Protein AF-A0A959SAZ2-F1 (afdb_monomer_lite)

Foldseek 3Di:
DVPQDPADWKKKKKKKKKAAAPPDDDDFKWWWKWKADPVGIDFIDIDGFPPDDHRDITMIMDMDIGDRDPDNPIDIDIDIDDDDPGDMDMDDIDMDMDGDD

Radius of gyration: 15.72 Å; chains: 1; bounding box: 32×28×46 Å

Secondary structure (DSSP, 8-state):
-TTT-SSS--EEEEEEEEEPPTT--SPPPEEEEEEEETTEEEEEEEE--SS--TTSEEEEEEEE-PPPPSSTT-EEEEEEE--SSS--EEEEEEEEEE---

Structure (mmCIF, N/CA/C/O backbone):
data_AF-A0A959SAZ2-F1
#
_entry.id   AF-A0A959SAZ2-F1
#
loop_
_atom_site.group_PDB
_atom_site.id
_atom_site.type_symbol
_atom_site.label_atom_id
_atom_site.label_alt_id
_atom_site.label_comp_id
_atom_site.label_asym_id
_atom_site.label_entity_id
_atom_site.label_seq_id
_atom_site.pdbx_PDB_ins_code
_atom_site.Cartn_x
_atom_site.Cartn_y
_atom_site.Cartn_z
_atom_site.occupancy
_atom_site.B_iso_or_equiv
_atom_site.auth_seq_id
_atom_site.auth_comp_id
_atom_site.auth_asym_id
_atom_site.auth_atom_id
_atom_site.pdbx_PDB_model_num
ATOM 1 N N . TYR A 1 1 ? 14.007 -9.959 -23.642 1.00 49.03 1 TYR A N 1
ATOM 2 C CA . TYR A 1 1 ? 14.328 -8.783 -22.808 1.00 49.03 1 TYR A CA 1
ATOM 3 C C . TYR A 1 1 ? 14.280 -7.453 -23.559 1.00 49.03 1 TYR A C 1
ATOM 5 O O . TYR A 1 1 ? 13.650 -6.551 -23.038 1.00 49.03 1 TYR A O 1
ATOM 13 N N . ALA A 1 2 ? 14.822 -7.315 -24.780 1.00 50.00 2 ALA A N 1
ATOM 14 C CA . ALA A 1 2 ? 14.803 -6.044 -25.538 1.00 50.00 2 ALA A CA 1
ATOM 15 C C . ALA A 1 2 ? 13.407 -5.465 -25.893 1.00 50.00 2 ALA A C 1
ATOM 17 O O . ALA A 1 2 ? 13.326 -4.356 -26.402 1.00 50.00 2 ALA A O 1
ATOM 18 N N . ALA A 1 3 ? 12.320 -6.204 -25.641 1.00 58.34 3 ALA A N 1
ATOM 19 C CA . ALA A 1 3 ? 10.942 -5.782 -25.911 1.00 58.34 3 ALA A CA 1
ATOM 20 C C . ALA A 1 3 ? 10.197 -5.226 -24.677 1.00 58.34 3 ALA A C 1
ATOM 22 O O . ALA A 1 3 ? 9.033 -4.868 -24.802 1.00 58.34 3 ALA A O 1
ATOM 23 N N . LEU A 1 4 ? 10.829 -5.196 -23.494 1.00 61.94 4 LEU A N 1
ATOM 24 C CA . LEU A 1 4 ? 10.171 -4.794 -22.241 1.00 61.94 4 LEU A CA 1
ATOM 25 C C . LEU A 1 4 ? 10.327 -3.296 -21.964 1.00 61.94 4 LEU A C 1
ATOM 27 O O . LEU A 1 4 ? 9.337 -2.583 -21.859 1.00 61.94 4 LEU A O 1
ATOM 31 N N . THR A 1 5 ? 11.564 -2.814 -21.847 1.00 63.69 5 THR A N 1
ATOM 32 C CA . THR A 1 5 ? 11.877 -1.390 -21.671 1.00 63.69 5 THR A CA 1
ATOM 33 C C . THR A 1 5 ? 13.378 -1.162 -21.859 1.00 63.69 5 THR A C 1
ATOM 35 O O . THR A 1 5 ? 14.185 -2.033 -21.535 1.00 63.69 5 THR A O 1
ATOM 38 N N . ASP A 1 6 ? 13.747 -0.000 -22.390 1.00 65.81 6 ASP A N 1
ATOM 39 C CA . ASP A 1 6 ? 15.115 0.530 -22.443 1.00 65.81 6 ASP A CA 1
ATOM 40 C C . ASP A 1 6 ? 15.467 1.383 -21.208 1.00 65.81 6 ASP A C 1
ATOM 42 O O . ASP A 1 6 ? 16.617 1.778 -21.023 1.00 65.81 6 ASP A O 1
ATOM 46 N N . LYS A 1 7 ? 14.477 1.654 -20.350 1.00 67.44 7 LYS A N 1
ATOM 47 C CA . LYS A 1 7 ? 14.624 2.415 -19.104 1.00 67.44 7 LYS A CA 1
ATOM 48 C C . LYS A 1 7 ? 15.120 1.532 -17.966 1.00 67.44 7 LYS A C 1
ATOM 50 O O . LYS A 1 7 ? 14.625 0.425 -17.782 1.00 67.44 7 LYS A O 1
ATOM 55 N N . ASP A 1 8 ? 16.040 2.084 -17.180 1.00 67.81 8 ASP A N 1
ATOM 56 C CA . ASP A 1 8 ? 16.747 1.399 -16.095 1.00 67.81 8 ASP A CA 1
ATOM 57 C C . ASP A 1 8 ? 15.800 0.965 -14.959 1.00 67.81 8 ASP A C 1
ATOM 59 O O . ASP A 1 8 ? 15.721 -0.216 -14.629 1.00 67.81 8 ASP A O 1
ATOM 63 N N . HIS A 1 9 ? 15.008 1.896 -14.407 1.00 75.00 9 HIS A N 1
ATOM 64 C CA . HIS A 1 9 ? 14.099 1.610 -13.292 1.00 75.00 9 HIS A CA 1
ATOM 65 C C . HIS A 1 9 ? 12.791 2.403 -13.375 1.00 75.00 9 HIS A C 1
ATOM 67 O O . HIS A 1 9 ? 12.756 3.536 -13.851 1.00 75.00 9 HIS A O 1
ATOM 73 N N . LEU A 1 10 ? 11.716 1.816 -12.847 1.00 83.69 10 LEU A N 1
ATOM 74 C CA . LEU A 1 10 ? 10.461 2.497 -12.531 1.00 83.69 10 LEU A CA 1
ATOM 75 C C . LEU A 1 10 ? 10.471 2.859 -11.042 1.00 83.69 10 LEU A C 1
ATOM 77 O O . LEU A 1 10 ? 10.912 2.059 -10.222 1.00 83.69 10 LEU A O 1
ATOM 81 N N . ARG A 1 11 ? 9.968 4.033 -10.667 1.00 87.12 11 ARG A N 1
ATOM 82 C CA . ARG A 1 11 ? 9.637 4.355 -9.274 1.00 87.12 11 ARG A CA 1
ATOM 83 C C . ARG A 1 11 ? 8.138 4.477 -9.146 1.00 87.12 11 ARG A C 1
ATOM 85 O O . ARG A 1 11 ? 7.498 5.121 -9.974 1.00 87.12 11 ARG A O 1
ATOM 92 N N . VAL A 1 12 ? 7.591 3.886 -8.099 1.00 89.19 12 VAL A N 1
ATOM 93 C CA . VAL A 1 12 ? 6.167 3.979 -7.822 1.00 89.19 12 VAL A CA 1
ATOM 94 C C . VAL A 1 12 ? 5.967 4.480 -6.410 1.00 89.19 12 VAL A C 1
ATOM 96 O O . VAL A 1 12 ? 6.578 3.975 -5.468 1.00 89.19 12 VAL A O 1
ATOM 99 N N . LYS A 1 13 ? 5.100 5.478 -6.285 1.00 93.19 13 LYS A N 1
ATOM 100 C CA . LYS A 1 13 ? 4.642 6.012 -5.017 1.00 93.19 13 LYS A CA 1
ATOM 101 C C . LYS A 1 13 ? 3.141 5.800 -4.928 1.00 93.19 13 LYS A C 1
ATOM 103 O O . LYS A 1 13 ? 2.393 6.280 -5.769 1.00 93.19 13 LYS A O 1
ATOM 108 N N . ALA A 1 14 ? 2.703 5.079 -3.913 1.00 94.25 14 ALA A N 1
ATOM 109 C CA . ALA A 1 14 ? 1.301 4.919 -3.588 1.00 94.25 14 ALA A CA 1
ATOM 110 C C . ALA A 1 14 ? 0.996 5.664 -2.289 1.00 94.25 14 ALA A C 1
ATOM 112 O O . ALA A 1 14 ? 1.832 5.721 -1.383 1.00 94.25 14 ALA A O 1
ATOM 113 N N . SER A 1 15 ? -0.204 6.221 -2.186 1.00 96.00 15 SER A N 1
ATOM 114 C CA . SER A 1 15 ? -0.699 6.791 -0.938 1.00 96.00 15 SER A CA 1
ATOM 115 C C . SER A 1 15 ? -2.175 6.506 -0.750 1.00 96.00 15 SER A C 1
ATOM 117 O O . SER A 1 15 ? -2.905 6.414 -1.731 1.00 96.00 15 SER A O 1
ATOM 119 N N . VAL A 1 16 ? -2.603 6.375 0.498 1.00 96.75 16 VAL A N 1
ATOM 120 C CA . VAL A 1 16 ? -4.003 6.161 0.859 1.00 96.75 16 VAL A CA 1
ATOM 121 C C . VAL A 1 16 ? -4.276 6.746 2.237 1.00 96.75 16 VAL A C 1
ATOM 123 O O . VAL A 1 16 ? -3.402 6.697 3.105 1.00 96.75 16 VAL A O 1
ATOM 126 N N . ASP A 1 17 ? -5.479 7.263 2.448 1.00 95.62 17 ASP A N 1
ATOM 127 C CA . ASP A 1 17 ? -5.940 7.705 3.757 1.00 95.62 17 ASP A CA 1
ATOM 128 C C . ASP A 1 17 ? -6.779 6.599 4.404 1.00 95.62 17 ASP A C 1
ATOM 130 O O . ASP A 1 17 ? -7.699 6.045 3.802 1.00 95.62 17 ASP A O 1
ATOM 134 N N . ILE A 1 18 ? -6.435 6.240 5.641 1.00 94.88 18 ILE A N 1
ATOM 135 C CA . ILE A 1 18 ? -7.098 5.176 6.399 1.00 94.88 18 ILE A CA 1
ATOM 136 C C . ILE A 1 18 ? -7.598 5.748 7.719 1.00 94.88 18 ILE A C 1
ATOM 138 O O . ILE A 1 18 ? -6.832 6.355 8.468 1.00 94.88 18 ILE A O 1
ATOM 142 N N 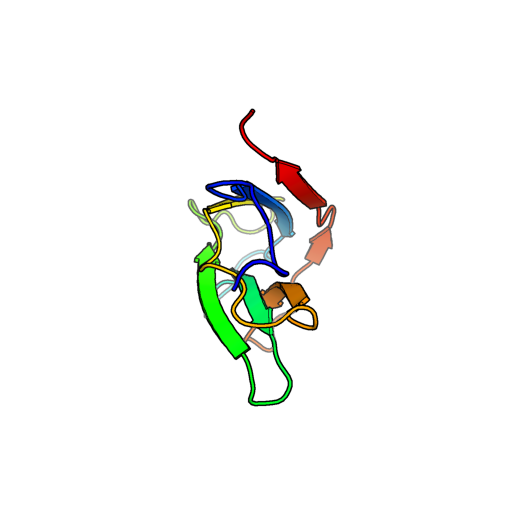. LEU A 1 19 ? -8.867 5.507 8.040 1.00 94.50 19 LEU A N 1
ATOM 143 C CA . LEU A 1 19 ? -9.433 5.795 9.353 1.00 94.50 19 LEU A CA 1
ATOM 144 C C . LEU A 1 19 ? -9.791 4.488 10.053 1.00 94.50 19 LEU A C 1
ATOM 146 O O . LEU A 1 19 ? -10.685 3.742 9.638 1.00 94.50 19 LEU A O 1
ATOM 150 N N . LEU A 1 20 ? -9.082 4.241 11.152 1.00 93.44 20 LEU A N 1
ATOM 151 C CA . LEU A 1 20 ? -9.379 3.162 12.083 1.00 93.44 20 LEU A CA 1
ATOM 152 C C . LEU A 1 20 ? -10.422 3.650 13.096 1.00 93.44 20 LEU A C 1
ATOM 154 O O . LEU A 1 20 ? -10.277 4.761 13.616 1.00 93.44 20 LEU A O 1
ATOM 158 N N . PRO A 1 21 ? -11.467 2.867 13.408 1.00 92.12 21 PRO A N 1
ATOM 159 C CA . PRO A 1 21 ? -12.434 3.253 14.426 1.00 92.12 21 PRO A CA 1
ATOM 160 C C . PRO A 1 21 ? -11.773 3.392 15.814 1.00 92.12 21 PRO A C 1
ATOM 162 O O . PRO A 1 21 ? -10.733 2.782 16.081 1.00 92.12 21 PRO A O 1
ATOM 165 N N . PRO A 1 22 ? -12.362 4.178 16.733 1.00 89.75 22 PRO A N 1
ATOM 166 C CA . PRO A 1 22 ? -11.913 4.231 18.121 1.00 89.75 22 PRO A CA 1
ATOM 167 C C . PRO A 1 22 ? -11.868 2.832 18.748 1.00 89.75 22 PRO A C 1
ATOM 169 O O . PRO A 1 22 ? -12.821 2.067 18.623 1.00 89.75 22 PRO A O 1
ATOM 172 N N . GLY A 1 23 ? -10.765 2.507 19.426 1.00 85.50 23 GLY A N 1
ATOM 173 C CA . GLY A 1 23 ? -10.579 1.186 20.037 1.00 85.50 23 GLY A CA 1
ATOM 174 C C . GLY A 1 23 ? -10.346 0.052 19.034 1.00 85.50 23 GLY A C 1
ATOM 175 O O . GLY A 1 23 ? -10.626 -1.094 19.363 1.00 85.50 23 GLY A O 1
ATOM 176 N N . TYR A 1 24 ? -9.868 0.350 17.819 1.00 88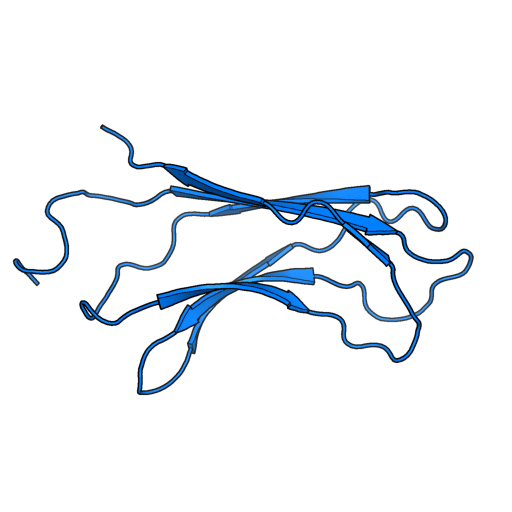.44 24 TYR A N 1
ATOM 177 C CA . TYR A 1 24 ? -9.483 -0.683 16.859 1.00 88.44 24 TYR A CA 1
ATOM 178 C C . TYR A 1 24 ? -8.447 -1.636 17.468 1.00 88.44 24 TYR A C 1
ATOM 180 O O . TYR A 1 24 ? -7.380 -1.207 17.912 1.00 88.44 24 TYR A O 1
ATOM 188 N N . GLU A 1 25 ? -8.771 -2.926 17.436 1.00 84.75 25 GLU A N 1
ATOM 189 C CA . GLU A 1 25 ? -7.905 -4.025 17.844 1.00 84.75 25 GLU A CA 1
ATOM 190 C C . GLU A 1 25 ? -7.729 -5.004 16.680 1.00 84.75 25 GLU A C 1
ATOM 192 O O . GLU A 1 25 ? -8.642 -5.230 15.881 1.00 84.75 25 GLU A O 1
ATOM 197 N N . GLY A 1 26 ? -6.545 -5.607 16.605 1.00 85.88 26 GLY A N 1
ATOM 198 C CA . GLY A 1 26 ? -6.186 -6.575 15.577 1.00 85.88 26 GLY A CA 1
ATOM 199 C C . GLY A 1 26 ? -5.141 -6.043 14.606 1.00 85.88 26 GLY A C 1
ATOM 200 O O . GLY A 1 26 ? -4.426 -5.079 14.878 1.00 85.88 26 GLY A O 1
ATOM 201 N N . GLU A 1 27 ? -5.015 -6.719 13.472 1.00 91.06 27 GLU A N 1
ATOM 202 C CA . GLU A 1 27 ? -3.997 -6.379 12.488 1.00 91.06 27 GLU A CA 1
ATOM 203 C C . GLU A 1 27 ? -4.365 -5.135 11.690 1.00 91.06 27 GLU A C 1
ATOM 205 O O . GLU A 1 27 ? -5.513 -4.954 11.285 1.00 91.06 27 GLU A O 1
ATOM 210 N N . LEU A 1 28 ? -3.379 -4.278 11.447 1.00 92.81 28 LEU A N 1
ATOM 211 C CA . LEU A 1 28 ? -3.582 -3.041 10.708 1.00 92.81 28 LEU A CA 1
ATOM 212 C C . LEU A 1 28 ? -3.811 -3.334 9.221 1.00 92.81 28 LEU A C 1
ATOM 214 O O . LEU A 1 28 ? -3.140 -4.210 8.667 1.00 92.81 28 LEU A O 1
ATOM 218 N N . PRO A 1 29 ? -4.695 -2.580 8.548 1.00 93.38 29 PRO A N 1
ATOM 219 C CA . PRO A 1 29 ? -4.739 -2.589 7.097 1.00 93.38 29 PRO A CA 1
ATOM 220 C C . PRO A 1 29 ? -3.394 -2.126 6.531 1.00 93.38 29 PRO A C 1
ATOM 222 O O . PRO A 1 29 ? -2.733 -1.239 7.078 1.00 93.38 29 PRO A O 1
ATOM 225 N N . CYS A 1 30 ? -2.992 -2.725 5.417 1.00 93.75 30 CYS A N 1
ATOM 226 C CA . CYS A 1 30 ? -1.725 -2.425 4.764 1.00 93.75 30 CYS A CA 1
ATOM 227 C C . CYS A 1 30 ? -1.976 -1.925 3.350 1.00 93.75 30 CYS A C 1
ATOM 229 O O . CYS A 1 30 ? -2.714 -2.554 2.596 1.00 93.75 30 CYS A O 1
ATOM 231 N N . LEU A 1 31 ? -1.304 -0.849 2.960 1.00 95.25 31 LEU A N 1
ATOM 232 C CA . LEU A 1 31 ? -1.133 -0.513 1.557 1.00 95.25 31 LEU A CA 1
ATOM 233 C C . LEU A 1 31 ? -0.171 -1.528 0.942 1.00 95.25 31 LEU A C 1
ATOM 235 O O . LEU A 1 31 ? 0.938 -1.714 1.447 1.00 95.25 31 LEU A O 1
ATOM 239 N N . VAL A 1 32 ? -0.610 -2.195 -0.116 1.00 93.88 32 VAL A N 1
ATOM 240 C CA . VAL A 1 32 ? 0.109 -3.274 -0.786 1.00 93.88 32 VAL A CA 1
ATOM 241 C C . VAL A 1 32 ? 0.446 -2.875 -2.210 1.00 93.88 32 VAL A C 1
ATOM 243 O O . VAL A 1 32 ? -0.349 -2.255 -2.918 1.00 93.88 32 VAL A O 1
ATOM 246 N N . PHE A 1 33 ? 1.634 -3.290 -2.620 1.00 92.56 33 PHE A N 1
ATOM 247 C CA . PHE A 1 33 ? 2.146 -3.209 -3.968 1.00 92.56 33 PHE A CA 1
ATOM 248 C C . PHE A 1 33 ? 2.615 -4.593 -4.412 1.00 92.56 33 PHE A C 1
ATOM 250 O O . PHE A 1 33 ? 3.406 -5.237 -3.711 1.00 92.56 33 PHE A O 1
ATOM 257 N N . THR A 1 34 ? 2.150 -5.049 -5.574 1.00 92.38 34 THR A N 1
ATOM 258 C CA . THR A 1 34 ? 2.587 -6.320 -6.155 1.00 92.38 34 THR A CA 1
ATOM 259 C C . THR A 1 34 ? 2.585 -6.294 -7.679 1.00 92.38 34 THR A C 1
ATOM 261 O O . THR A 1 34 ? 1.818 -5.549 -8.289 1.00 92.38 34 THR A O 1
ATOM 264 N N . MET A 1 35 ? 3.454 -7.098 -8.293 1.00 90.25 35 MET A N 1
ATOM 265 C CA . MET A 1 35 ? 3.385 -7.382 -9.724 1.00 90.25 35 MET A CA 1
ATOM 266 C C . MET A 1 35 ? 2.610 -8.682 -9.921 1.00 90.25 35 MET A C 1
ATOM 268 O O . MET A 1 35 ? 2.835 -9.657 -9.211 1.00 90.25 35 MET A O 1
ATOM 272 N N . GLU A 1 36 ? 1.707 -8.717 -10.887 1.00 90.69 36 GLU A N 1
ATOM 273 C CA . GLU A 1 36 ? 0.927 -9.900 -11.231 1.00 90.69 36 GLU A CA 1
ATOM 274 C C . GLU A 1 36 ? 1.187 -10.312 -12.673 1.00 90.69 36 GLU A C 1
ATOM 276 O O . GLU A 1 36 ? 1.244 -9.474 -13.573 1.00 90.69 36 GLU A O 1
ATOM 281 N N . ARG A 1 37 ? 1.311 -11.622 -12.876 1.00 86.38 37 ARG A N 1
ATOM 282 C CA . ARG A 1 37 ? 1.388 -12.267 -14.184 1.00 86.38 37 ARG A CA 1
ATOM 283 C C . ARG A 1 37 ? 0.487 -13.495 -14.215 1.00 86.38 37 ARG A C 1
ATOM 285 O O . ARG A 1 37 ? -0.089 -13.866 -13.194 1.00 86.38 37 ARG A O 1
ATOM 292 N N . GLU A 1 38 ? 0.392 -14.144 -15.371 1.00 83.69 38 GLU A N 1
ATOM 293 C CA . GLU A 1 38 ? -0.464 -15.321 -15.555 1.00 83.69 38 GLU A CA 1
ATOM 294 C C . GLU A 1 38 ? -0.151 -16.444 -14.550 1.00 83.69 38 GLU A C 1
ATOM 296 O O . GLU A 1 38 ? -1.060 -17.078 -14.022 1.00 83.69 38 GLU A O 1
ATOM 301 N N . GLU A 1 39 ? 1.124 -16.647 -14.203 1.00 85.00 39 GLU A N 1
ATOM 302 C CA . GLU A 1 39 ? 1.543 -17.675 -13.242 1.00 85.00 39 GLU A CA 1
ATOM 303 C C . GLU A 1 39 ? 1.459 -17.228 -11.769 1.00 85.00 39 GLU A C 1
ATOM 305 O O . GLU A 1 39 ? 1.893 -17.963 -10.880 1.00 85.00 39 GLU A O 1
ATOM 310 N N . GLY A 1 40 ? 0.929 -16.030 -11.501 1.00 86.00 40 GLY A N 1
ATOM 311 C CA . GLY A 1 40 ? 0.669 -15.503 -10.162 1.00 86.00 40 GLY A CA 1
ATOM 312 C C . GLY A 1 40 ? 1.439 -14.229 -9.811 1.00 86.00 40 GLY A C 1
ATOM 313 O O . GLY A 1 40 ? 2.202 -13.677 -10.606 1.00 86.00 40 GLY A O 1
ATOM 314 N N . SER A 1 41 ? 1.230 -13.748 -8.587 1.00 86.06 41 SER A N 1
ATOM 315 C CA . SER A 1 41 ? 1.842 -12.513 -8.098 1.00 86.06 41 SER A CA 1
ATOM 316 C C . SER A 1 41 ? 3.297 -12.720 -7.661 1.00 86.06 41 SER A C 1
ATOM 318 O O . SER A 1 41 ? 3.657 -13.741 -7.071 1.00 86.06 41 SER A O 1
ATOM 320 N N . TYR A 1 42 ? 4.151 -11.738 -7.926 1.00 86.75 42 TYR A N 1
ATOM 321 C CA . TYR A 1 42 ? 5.549 -11.717 -7.518 1.00 86.75 42 TYR A CA 1
ATOM 322 C C . TYR A 1 42 ? 5.982 -10.292 -7.172 1.00 86.75 42 TYR A C 1
ATOM 324 O O . TYR A 1 42 ? 5.468 -9.315 -7.705 1.00 86.75 42 TYR A O 1
ATOM 332 N N . GLY A 1 43 ? 6.955 -10.163 -6.269 1.00 82.50 43 GLY A N 1
ATOM 333 C CA . GLY A 1 43 ? 7.283 -8.862 -5.688 1.00 82.50 43 GLY A CA 1
ATOM 334 C C . GLY A 1 43 ? 6.148 -8.393 -4.787 1.00 82.50 43 GLY A C 1
ATOM 335 O O . GLY A 1 43 ? 5.022 -8.185 -5.225 1.00 82.50 43 GLY A O 1
ATOM 336 N N . TYR A 1 44 ? 6.430 -8.274 -3.500 1.00 88.06 44 TYR A N 1
ATOM 337 C CA . TYR A 1 44 ? 5.415 -7.913 -2.527 1.00 88.06 44 TYR A CA 1
ATOM 338 C C . TYR A 1 44 ? 6.012 -6.889 -1.584 1.00 88.06 44 TYR A C 1
ATOM 340 O O . TYR A 1 44 ? 7.038 -7.137 -0.949 1.00 88.06 44 TYR A O 1
ATOM 348 N N . THR A 1 45 ? 5.416 -5.707 -1.541 1.00 91.94 45 THR A N 1
ATOM 349 C CA . THR A 1 45 ? 5.856 -4.634 -0.656 1.00 91.94 45 THR A CA 1
ATOM 350 C C . THR A 1 45 ? 4.641 -4.027 0.005 1.00 91.94 45 THR A C 1
ATOM 352 O O . THR A 1 45 ? 3.633 -3.764 -0.647 1.00 91.94 45 THR A O 1
ATOM 355 N N . THR A 1 46 ? 4.726 -3.836 1.317 1.00 93.69 46 THR A N 1
ATOM 356 C CA . THR A 1 46 ? 3.592 -3.377 2.112 1.00 93.69 46 THR A CA 1
ATOM 357 C C . THR A 1 46 ? 3.994 -2.313 3.105 1.00 93.69 46 THR A C 1
ATOM 359 O O . THR A 1 46 ? 5.085 -2.372 3.676 1.00 93.69 46 THR A O 1
ATOM 362 N N . ARG A 1 47 ? 3.071 -1.396 3.384 1.00 93.62 47 ARG A N 1
ATOM 363 C CA . ARG A 1 47 ? 3.200 -0.411 4.454 1.00 93.62 47 ARG A CA 1
ATOM 364 C C . ARG A 1 47 ? 1.895 -0.322 5.233 1.00 93.62 47 ARG A C 1
ATOM 366 O O . ARG A 1 47 ? 0.833 -0.154 4.643 1.00 93.62 47 ARG A O 1
ATOM 373 N N . SER A 1 48 ? 1.985 -0.427 6.550 1.00 92.12 48 SER A N 1
ATOM 374 C CA . SER A 1 48 ? 0.872 -0.170 7.470 1.00 92.12 48 SER A CA 1
ATOM 375 C C . SER A 1 48 ? 0.943 1.270 8.002 1.00 92.12 48 SER A C 1
ATOM 377 O O . SER A 1 48 ? 2.022 1.871 7.950 1.00 92.12 48 SER A O 1
ATOM 379 N N . PRO A 1 49 ? -0.165 1.823 8.530 1.00 89.75 49 PRO A N 1
ATOM 380 C CA . PRO A 1 49 ? -0.145 3.067 9.293 1.00 89.75 49 PRO A CA 1
ATOM 381 C C . PRO A 1 49 ? 0.881 3.026 10.432 1.00 89.75 49 PRO A C 1
ATOM 383 O O . PRO A 1 49 ? 0.896 2.082 11.219 1.00 89.75 49 PRO A O 1
ATOM 386 N N . ASP A 1 50 ? 1.727 4.051 10.511 1.00 86.62 50 ASP A N 1
ATOM 387 C CA . ASP A 1 50 ? 2.742 4.220 11.552 1.00 86.62 50 ASP A CA 1
ATOM 388 C C . ASP A 1 50 ? 3.071 5.724 11.700 1.00 86.62 50 ASP A C 1
ATOM 390 O O . ASP A 1 50 ? 3.585 6.310 10.739 1.00 86.62 50 ASP A O 1
ATOM 394 N N . PRO A 1 51 ? 2.759 6.379 12.839 1.00 83.81 51 PRO A N 1
ATOM 395 C CA . PRO A 1 51 ? 2.151 5.816 14.047 1.00 83.81 51 PRO A CA 1
ATOM 396 C C . PRO A 1 51 ? 0.660 5.482 13.871 1.00 83.81 51 PRO A C 1
ATOM 398 O O . PRO A 1 51 ? -0.038 6.069 13.047 1.00 83.81 51 PRO A O 1
ATOM 401 N N . VAL A 1 52 ? 0.152 4.553 14.685 1.00 83.56 52 VAL A N 1
ATOM 402 C CA . VAL A 1 52 ? -1.270 4.170 14.695 1.00 83.56 52 VAL A CA 1
ATOM 403 C C . VAL A 1 52 ? -2.057 5.127 15.582 1.00 83.56 52 VAL A C 1
ATOM 405 O O . VAL A 1 52 ? -1.861 5.147 16.798 1.00 83.56 52 VAL A O 1
ATOM 408 N N . VAL A 1 53 ? -2.973 5.896 14.991 1.00 86.31 53 VAL A N 1
ATOM 409 C CA . VAL A 1 53 ? -3.868 6.793 15.732 1.00 86.31 53 VAL A CA 1
ATOM 410 C C . VAL A 1 53 ? -5.320 6.455 15.400 1.00 86.31 53 VAL A C 1
ATOM 412 O O . VAL A 1 53 ? -5.794 6.657 14.282 1.00 86.31 53 VAL A O 1
ATOM 415 N N . ASN A 1 54 ? -6.030 5.909 16.387 1.00 88.69 54 ASN A N 1
ATOM 416 C CA . ASN A 1 54 ? -7.431 5.519 16.241 1.00 88.69 54 ASN A CA 1
ATOM 417 C C . ASN A 1 54 ? -8.348 6.750 16.231 1.00 88.69 54 ASN A C 1
ATOM 419 O O . ASN A 1 54 ? -8.133 7.707 16.971 1.00 88.69 54 ASN A O 1
ATOM 423 N N . GLY A 1 55 ? -9.415 6.697 15.434 1.00 90.06 55 GLY A N 1
ATOM 424 C CA . GLY A 1 55 ? -10.407 7.767 15.314 1.00 90.06 55 GLY A CA 1
ATOM 425 C C . GLY A 1 55 ? -9.971 8.950 14.446 1.00 90.06 55 GLY A C 1
ATOM 426 O O . GLY A 1 55 ? -10.706 9.931 14.359 1.00 90.06 55 GLY A O 1
ATOM 427 N N . THR A 1 56 ? -8.809 8.871 13.794 1.00 91.25 56 THR A N 1
ATOM 428 C CA . THR A 1 56 ? -8.286 9.923 12.913 1.00 91.25 56 THR A CA 1
ATOM 429 C C . THR A 1 56 ? -7.875 9.360 11.561 1.00 91.25 56 THR A C 1
ATOM 431 O O . THR A 1 56 ? -7.367 8.241 11.476 1.00 91.25 56 THR A O 1
ATOM 434 N N . TRP A 1 57 ? -8.049 10.159 10.509 1.00 93.88 57 TRP A N 1
ATOM 435 C CA . TRP A 1 57 ? -7.487 9.861 9.195 1.00 93.88 57 TRP A CA 1
ATOM 436 C C . TRP A 1 57 ? -5.963 9.859 9.265 1.00 93.88 57 TRP A C 1
ATOM 438 O O . TRP A 1 57 ? -5.349 10.844 9.674 1.00 93.88 57 TRP A O 1
ATOM 448 N N . THR A 1 58 ? -5.368 8.738 8.874 1.00 93.75 58 THR A N 1
ATOM 449 C CA . THR A 1 58 ? -3.922 8.543 8.828 1.00 93.75 58 THR A CA 1
ATOM 450 C C . THR A 1 58 ? -3.510 8.275 7.393 1.00 93.75 58 THR A C 1
ATOM 452 O O . THR A 1 58 ? -3.957 7.298 6.788 1.00 93.75 58 THR A O 1
ATOM 455 N N . LYS A 1 59 ? -2.630 9.125 6.864 1.00 94.69 59 LYS A N 1
ATOM 456 C CA . LYS A 1 59 ? -2.064 8.943 5.532 1.00 94.69 59 LYS A CA 1
ATOM 457 C C . LYS A 1 59 ? -0.973 7.880 5.566 1.00 94.69 59 LYS A C 1
ATOM 459 O O . LYS A 1 59 ? 0.005 8.011 6.301 1.00 94.69 59 LYS A O 1
ATOM 464 N N . VAL A 1 60 ? -1.115 6.852 4.740 1.00 94.94 60 VAL A N 1
ATOM 465 C CA . VAL A 1 60 ? -0.102 5.819 4.519 1.00 94.94 60 VAL A CA 1
ATOM 466 C C . VAL A 1 60 ? 0.531 6.050 3.160 1.00 94.94 60 VAL A C 1
ATOM 468 O O . VAL A 1 60 ? -0.172 6.142 2.158 1.00 94.94 60 VAL A O 1
ATOM 471 N N . GLU A 1 61 ? 1.859 6.122 3.114 1.00 94.69 61 GLU A N 1
ATOM 472 C CA . GLU A 1 61 ? 2.617 6.279 1.873 1.00 94.69 61 GLU A CA 1
ATOM 473 C C . GLU A 1 61 ? 3.608 5.125 1.705 1.00 94.69 61 GLU A C 1
ATOM 475 O O . GLU A 1 61 ? 4.307 4.742 2.645 1.00 94.69 61 GLU A O 1
ATOM 480 N N . LEU A 1 62 ? 3.674 4.580 0.493 1.00 93.12 62 LEU A N 1
ATOM 481 C CA . LEU A 1 62 ? 4.616 3.542 0.100 1.00 93.12 62 LEU A CA 1
ATOM 482 C C . LEU A 1 62 ? 5.339 3.981 -1.172 1.00 93.12 62 LEU A C 1
ATOM 484 O O . LEU A 1 62 ? 4.716 4.126 -2.218 1.00 93.12 62 LEU A O 1
ATOM 488 N N . GLU A 1 63 ? 6.654 4.159 -1.088 1.00 92.31 63 GLU A N 1
ATOM 489 C CA . GLU A 1 63 ? 7.517 4.400 -2.245 1.00 92.31 63 GLU A CA 1
ATOM 490 C C . GLU A 1 63 ? 8.451 3.206 -2.437 1.00 92.31 63 GLU A C 1
ATOM 492 O O . GLU A 1 63 ? 9.129 2.779 -1.500 1.00 92.31 63 GLU A O 1
ATOM 497 N N . CYS A 1 64 ? 8.478 2.645 -3.645 1.00 87.12 64 CYS A N 1
ATOM 498 C CA . CYS A 1 64 ? 9.374 1.545 -3.972 1.00 87.12 64 CYS A CA 1
ATOM 499 C C . CYS A 1 64 ? 9.749 1.514 -5.458 1.00 87.12 64 CYS A C 1
ATOM 501 O O . CYS A 1 64 ? 9.122 2.146 -6.313 1.00 87.12 64 CYS A O 1
ATOM 503 N N . ILE A 1 65 ? 10.802 0.756 -5.752 1.00 87.56 65 ILE A N 1
ATOM 504 C CA . ILE A 1 65 ? 11.167 0.359 -7.109 1.00 87.56 65 ILE A CA 1
ATOM 505 C C . ILE A 1 65 ? 10.622 -1.064 -7.296 1.00 87.56 65 ILE A C 1
ATOM 507 O O . ILE A 1 65 ? 11.101 -1.964 -6.598 1.00 87.56 65 ILE A O 1
ATOM 511 N N . PRO A 1 66 ? 9.617 -1.294 -8.166 1.00 84.44 66 PRO A N 1
ATOM 512 C CA . PRO A 1 66 ? 9.159 -2.642 -8.470 1.00 84.44 66 PRO A CA 1
ATOM 513 C C . PRO A 1 66 ? 10.305 -3.522 -8.962 1.00 84.44 66 PRO A C 1
ATOM 515 O O . PRO A 1 66 ? 11.243 -3.025 -9.594 1.00 84.44 66 PRO A O 1
ATOM 518 N N . PRO A 1 67 ? 10.208 -4.846 -8.756 1.00 82.19 67 PRO A N 1
ATOM 519 C CA . PRO A 1 67 ? 11.074 -5.760 -9.479 1.00 82.19 67 PRO A CA 1
ATOM 520 C C . PRO A 1 67 ? 10.908 -5.541 -10.992 1.00 82.19 67 PRO A C 1
ATOM 522 O O . PRO A 1 67 ? 9.825 -5.154 -11.443 1.00 82.19 67 PRO A O 1
ATOM 525 N N . PRO A 1 68 ? 11.953 -5.810 -11.789 1.00 81.44 68 PRO A N 1
ATOM 526 C CA . PRO A 1 68 ? 11.871 -5.648 -13.231 1.00 81.44 68 PRO A CA 1
ATOM 527 C C . PRO A 1 68 ? 10.721 -6.489 -13.795 1.00 81.44 68 PRO A C 1
ATOM 529 O O . PRO A 1 68 ? 10.539 -7.648 -13.398 1.00 81.44 68 PRO A O 1
ATOM 532 N N . ALA A 1 69 ? 9.962 -5.897 -14.720 1.00 82.62 69 ALA A N 1
ATOM 533 C CA . ALA A 1 69 ? 8.983 -6.627 -15.512 1.00 82.62 69 ALA A CA 1
ATOM 534 C C . ALA A 1 69 ? 9.703 -7.756 -16.257 1.00 82.62 69 ALA A C 1
ATOM 536 O O . ALA A 1 69 ? 10.780 -7.564 -16.829 1.00 82.62 69 ALA A O 1
ATOM 537 N N . ARG A 1 70 ? 9.136 -8.951 -16.182 1.00 81.31 70 ARG A N 1
ATOM 538 C CA . ARG A 1 70 ? 9.640 -10.174 -16.805 1.00 81.31 70 ARG A CA 1
ATOM 539 C C . ARG A 1 70 ? 8.880 -10.473 -18.092 1.00 81.31 70 ARG A C 1
ATOM 541 O O . ARG A 1 70 ? 9.465 -11.069 -18.994 1.00 81.31 70 ARG A O 1
ATOM 548 N N . ASP A 1 71 ? 7.632 -10.019 -18.177 1.00 82.31 71 ASP A N 1
ATOM 549 C CA . ASP A 1 71 ? 6.753 -10.127 -19.334 1.00 82.31 71 ASP A CA 1
ATOM 550 C C . ASP A 1 71 ? 6.037 -8.795 -19.635 1.00 82.31 71 ASP A C 1
ATOM 552 O O . ASP A 1 71 ? 5.876 -7.933 -18.773 1.00 82.31 71 ASP A O 1
ATOM 556 N N . VAL A 1 72 ? 5.627 -8.604 -20.891 1.00 81.88 72 VAL A N 1
ATOM 557 C CA . VAL A 1 72 ? 4.912 -7.397 -21.344 1.00 81.88 72 VAL A CA 1
ATOM 558 C C . VAL A 1 72 ? 3.478 -7.335 -20.813 1.00 81.88 72 VAL A C 1
ATOM 560 O O . VAL A 1 72 ? 2.868 -6.268 -20.818 1.00 81.88 72 VAL A O 1
ATOM 563 N N . HIS A 1 73 ? 2.940 -8.468 -20.362 1.00 84.50 73 HIS A N 1
ATOM 564 C CA . HIS A 1 73 ? 1.621 -8.568 -19.749 1.00 84.50 73 HIS A CA 1
ATO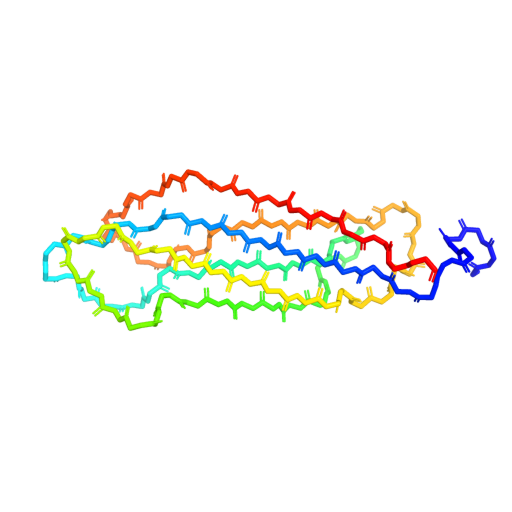M 565 C C . HIS A 1 73 ? 1.661 -8.427 -18.226 1.00 84.50 73 HIS A C 1
ATOM 567 O O . HIS A 1 73 ? 0.598 -8.485 -17.604 1.00 84.50 73 HIS A O 1
ATOM 573 N N . ASP A 1 74 ? 2.844 -8.235 -17.630 1.00 85.31 74 ASP A N 1
ATOM 574 C CA . ASP A 1 74 ? 2.964 -8.020 -16.193 1.00 85.31 74 ASP A CA 1
ATOM 575 C C . ASP A 1 74 ? 2.186 -6.766 -15.790 1.00 85.31 74 ASP A C 1
ATOM 577 O O . ASP A 1 74 ? 2.335 -5.681 -16.362 1.00 85.31 74 ASP A O 1
ATOM 581 N N . ARG A 1 75 ? 1.339 -6.916 -14.777 1.00 88.88 75 ARG A N 1
ATOM 582 C CA . ARG A 1 75 ? 0.499 -5.843 -14.258 1.00 88.88 75 ARG A CA 1
ATOM 583 C C . ARG A 1 75 ? 1.018 -5.394 -12.925 1.00 88.88 75 ARG A C 1
ATOM 585 O O . ARG A 1 75 ? 1.316 -6.204 -12.053 1.00 88.88 75 ARG A O 1
ATOM 592 N N . LEU A 1 76 ? 1.035 -4.086 -12.746 1.00 88.62 76 LEU A N 1
ATOM 593 C CA . LEU A 1 76 ? 1.236 -3.522 -11.436 1.00 88.62 76 LEU A CA 1
ATOM 594 C C . LEU A 1 76 ? -0.102 -3.378 -10.713 1.00 88.62 76 LEU A C 1
ATOM 596 O O . LEU A 1 76 ? -1.004 -2.711 -11.219 1.00 88.62 76 LEU A O 1
ATOM 600 N N . ILE A 1 77 ? -0.209 -3.959 -9.520 1.00 92.38 77 ILE A N 1
ATOM 601 C CA . ILE A 1 77 ? -1.414 -3.906 -8.696 1.00 92.38 77 ILE A CA 1
ATOM 602 C C . ILE A 1 77 ? -1.093 -3.215 -7.373 1.00 92.38 77 ILE A C 1
ATOM 604 O O . ILE A 1 77 ? -0.150 -3.573 -6.665 1.00 92.38 77 ILE A O 1
ATOM 608 N N . CYS A 1 78 ? -1.918 -2.227 -7.032 1.00 92.75 78 CYS A N 1
ATOM 609 C CA . CYS A 1 78 ? -1.891 -1.552 -5.745 1.00 92.75 78 CYS A CA 1
ATOM 610 C C . CYS A 1 78 ? -3.268 -1.648 -5.090 1.00 92.75 78 CYS A C 1
ATOM 612 O O . CYS A 1 78 ? -4.281 -1.359 -5.727 1.00 92.75 78 CYS A O 1
ATOM 614 N N . TYR A 1 79 ? -3.307 -2.084 -3.834 1.00 93.88 79 TYR A N 1
ATOM 615 C CA . TYR A 1 79 ? -4.551 -2.274 -3.094 1.00 93.88 79 TYR A CA 1
ATOM 616 C C . TYR A 1 79 ? -4.327 -2.135 -1.590 1.00 93.88 79 TYR A C 1
ATOM 618 O O . TYR A 1 79 ? -3.201 -2.227 -1.106 1.00 93.88 79 TYR A O 1
ATOM 626 N N . VAL A 1 80 ? -5.408 -1.934 -0.838 1.00 94.75 80 VAL A N 1
ATOM 627 C CA . VAL A 1 80 ?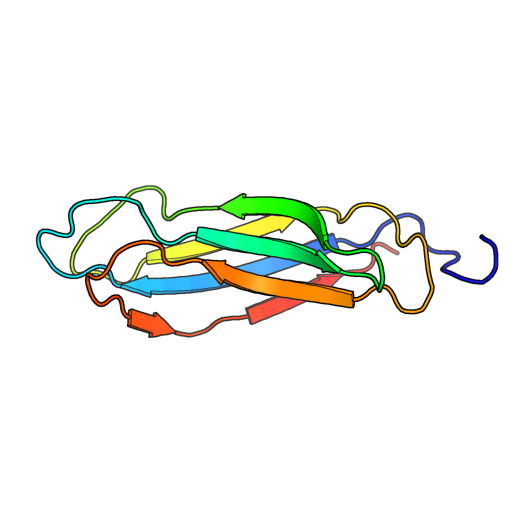 -5.373 -2.008 0.625 1.00 94.75 80 VAL A CA 1
ATOM 628 C C . VAL A 1 80 ? -5.789 -3.407 1.051 1.00 94.75 80 VAL A C 1
ATOM 630 O O . VAL A 1 80 ? -6.880 -3.869 0.719 1.00 94.75 80 VAL A O 1
ATOM 633 N N . TRP A 1 81 ? -4.921 -4.088 1.791 1.00 95.06 81 TRP A N 1
ATOM 634 C CA . TRP A 1 81 ? -5.223 -5.385 2.371 1.00 95.06 81 TRP A CA 1
ATOM 635 C C . TRP A 1 81 ? -5.680 -5.214 3.810 1.00 95.06 81 TRP A C 1
ATOM 637 O O . TRP A 1 81 ? -4.890 -4.879 4.692 1.00 95.06 81 TRP A O 1
ATOM 647 N N . HIS A 1 82 ? -6.966 -5.456 4.033 1.00 93.38 82 HIS A N 1
ATOM 648 C CA . HIS A 1 82 ? -7.584 -5.452 5.350 1.00 93.38 82 HIS A CA 1
ATOM 649 C C . HIS A 1 82 ? -7.962 -6.878 5.742 1.00 93.38 82 HIS A C 1
ATOM 651 O O . HIS A 1 82 ? -8.648 -7.567 4.988 1.00 93.38 82 HIS A O 1
ATOM 657 N N . ARG A 1 83 ? -7.476 -7.342 6.895 1.00 90.81 83 ARG A N 1
ATOM 658 C CA . ARG A 1 83 ? -7.553 -8.759 7.302 1.00 90.81 83 ARG A CA 1
ATOM 659 C C . ARG A 1 83 ? -8.500 -9.026 8.464 1.00 90.81 83 ARG A C 1
ATOM 661 O O . ARG A 1 83 ? -8.692 -10.182 8.833 1.00 90.81 83 ARG A O 1
ATOM 668 N N . THR A 1 84 ? -9.064 -7.982 9.060 1.00 90.19 84 THR A N 1
ATOM 669 C CA . THR A 1 84 ? -9.969 -8.113 10.202 1.00 90.19 84 THR A CA 1
ATOM 670 C C . THR A 1 84 ? -11.419 -7.922 9.761 1.00 90.19 84 THR A C 1
ATOM 672 O O . THR A 1 84 ? -11.704 -7.357 8.707 1.00 90.19 84 THR A O 1
ATOM 675 N N . ALA A 1 85 ? -12.359 -8.411 10.569 1.00 88.06 85 ALA A N 1
ATOM 676 C CA . ALA A 1 85 ? -13.787 -8.187 10.338 1.00 88.06 85 ALA A CA 1
ATOM 677 C C . ALA A 1 85 ? -14.242 -6.779 10.769 1.00 88.06 85 ALA A C 1
ATOM 679 O O . ALA A 1 85 ? -15.366 -6.374 10.473 1.00 88.06 85 ALA A O 1
ATOM 680 N N . THR A 1 86 ? -13.389 -6.038 11.483 1.00 90.44 86 THR A N 1
ATOM 681 C CA . THR A 1 86 ? -13.697 -4.697 11.979 1.00 90.44 86 THR A CA 1
ATOM 682 C C . THR A 1 86 ? -13.747 -3.720 10.807 1.00 90.44 86 THR A C 1
ATOM 684 O O . THR A 1 86 ? -12.788 -3.666 10.038 1.00 90.44 86 THR A O 1
ATOM 687 N N . PRO A 1 87 ? -14.820 -2.933 10.640 1.00 91.00 87 PRO A N 1
ATOM 688 C CA . PRO A 1 87 ? -14.905 -1.987 9.538 1.00 91.00 87 PRO A CA 1
ATOM 689 C C . PRO A 1 87 ? -13.863 -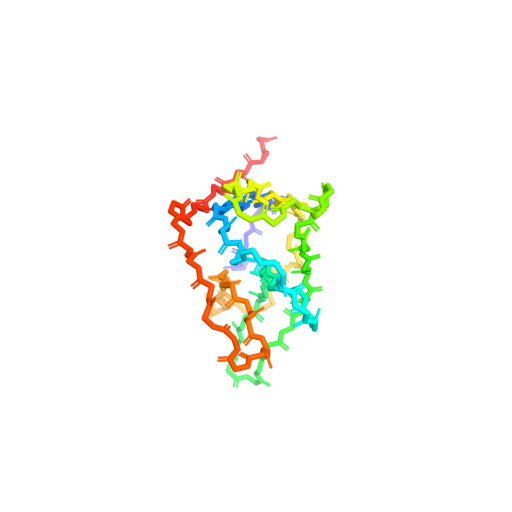0.873 9.694 1.00 91.00 87 PRO A C 1
ATOM 691 O O . PRO A 1 87 ? -13.702 -0.301 10.772 1.00 91.00 87 PRO A O 1
ATOM 694 N N . VAL A 1 88 ? -13.183 -0.554 8.596 1.00 93.12 88 VAL A N 1
ATOM 695 C CA . VAL A 1 88 ? -12.259 0.580 8.465 1.00 93.12 88 VAL A CA 1
ATOM 696 C C . VAL A 1 88 ? -12.710 1.439 7.292 1.00 93.12 88 VAL A C 1
ATOM 698 O O . VAL A 1 88 ? -13.309 0.923 6.346 1.00 93.12 88 VAL A O 1
ATOM 701 N N . LEU A 1 89 ? -12.444 2.742 7.349 1.00 94.81 89 LEU A N 1
ATOM 702 C CA . LEU A 1 89 ? -12.705 3.633 6.220 1.00 94.81 89 LEU A CA 1
ATOM 703 C C . LEU A 1 89 ? -11.407 3.871 5.456 1.00 94.81 89 LEU A C 1
ATOM 705 O O . LEU A 1 89 ? -10.340 4.011 6.055 1.00 94.81 89 LEU A O 1
ATOM 709 N N . ILE A 1 90 ? -11.518 3.891 4.134 1.00 94.56 90 ILE A N 1
ATOM 710 C CA . ILE A 1 90 ? -10.410 4.083 3.205 1.00 94.56 90 ILE A CA 1
ATOM 711 C C . ILE A 1 90 ? -10.842 5.172 2.236 1.00 94.56 90 ILE A C 1
ATOM 713 O O . ILE A 1 90 ? -11.953 5.106 1.709 1.00 94.56 90 ILE A O 1
ATOM 717 N N . ASP A 1 91 ? -9.969 6.141 2.001 1.00 96.06 91 ASP A N 1
ATOM 718 C CA . ASP A 1 91 ? -10.199 7.210 1.039 1.00 96.06 91 ASP A CA 1
ATOM 719 C C . ASP A 1 91 ? -8.905 7.568 0.295 1.00 96.06 91 ASP A C 1
ATOM 721 O O . ASP A 1 91 ? -7.804 7.174 0.690 1.00 96.06 9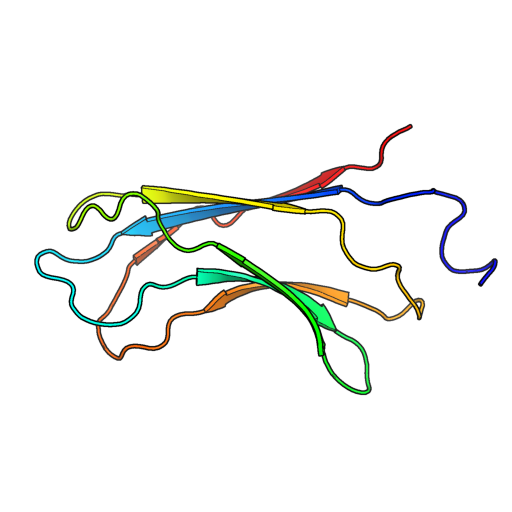1 ASP A O 1
ATOM 725 N N . ASP A 1 92 ? -9.047 8.295 -0.812 1.00 95.50 92 ASP A N 1
ATOM 726 C CA . ASP A 1 92 ? -7.945 8.960 -1.512 1.00 95.50 92 ASP A CA 1
ATOM 727 C C . ASP A 1 92 ? -6.777 8.040 -1.944 1.00 95.50 92 ASP A C 1
ATOM 729 O O . ASP A 1 92 ? -5.618 8.464 -2.013 1.00 95.50 92 ASP A O 1
ATOM 733 N N . LEU A 1 93 ? -7.070 6.781 -2.307 1.00 94.69 93 LEU A N 1
ATOM 734 C CA . LEU A 1 93 ? -6.070 5.873 -2.882 1.00 94.69 93 LEU A CA 1
ATOM 735 C C . LEU A 1 93 ? -5.515 6.446 -4.198 1.00 94.69 93 LEU A C 1
ATOM 737 O O . LEU A 1 93 ? -6.225 6.567 -5.197 1.00 94.69 93 LEU A O 1
ATOM 741 N N . LYS A 1 94 ? -4.220 6.761 -4.198 1.00 94.69 94 LYS A N 1
ATOM 742 C CA . LYS A 1 94 ? -3.480 7.371 -5.309 1.00 94.69 94 LYS A CA 1
ATOM 743 C C . LYS A 1 94 ? -2.231 6.562 -5.623 1.00 94.69 94 LYS A C 1
ATOM 745 O O . LYS A 1 94 ? -1.559 6.068 -4.718 1.00 94.69 94 LYS A O 1
ATOM 750 N N . LEU A 1 95 ? -1.925 6.458 -6.911 1.00 92.12 95 LEU A N 1
ATOM 751 C CA . LEU A 1 95 ? -0.748 5.777 -7.434 1.00 92.12 95 LEU A CA 1
ATOM 752 C C . LEU A 1 95 ? -0.049 6.694 -8.437 1.00 92.12 95 LEU A C 1
ATOM 754 O O . LEU A 1 95 ? -0.571 6.946 -9.520 1.00 92.12 95 LEU A O 1
ATOM 758 N N . ASP A 1 96 ? 1.139 7.155 -8.076 1.00 91.88 96 ASP A N 1
ATOM 759 C CA . ASP A 1 96 ? 2.004 7.965 -8.918 1.00 91.88 96 ASP A CA 1
ATOM 760 C C . ASP A 1 96 ? 3.166 7.120 -9.435 1.00 91.88 96 ASP A C 1
ATOM 762 O O . ASP A 1 96 ? 3.880 6.453 -8.680 1.00 91.88 96 ASP A O 1
ATOM 766 N N . VAL A 1 97 ? 3.368 7.163 -10.748 1.00 87.62 97 VAL A N 1
ATOM 767 C CA . VAL A 1 97 ? 4.401 6.390 -11.434 1.00 87.62 97 VAL A CA 1
ATOM 768 C C . VAL A 1 97 ? 5.406 7.349 -12.056 1.00 87.62 97 VAL A C 1
ATOM 770 O O . VAL A 1 97 ? 5.060 8.183 -12.892 1.00 87.62 97 VAL A O 1
ATOM 773 N N . PHE A 1 98 ? 6.669 7.210 -11.662 1.00 86.25 98 PHE A N 1
ATOM 774 C CA . PHE A 1 98 ? 7.769 8.051 -12.109 1.00 86.25 98 PHE A CA 1
ATOM 775 C C . PHE A 1 98 ? 8.799 7.215 -12.853 1.00 86.25 98 PHE A C 1
ATOM 777 O O . PHE A 1 98 ? 9.231 6.162 -12.386 1.00 86.25 98 PHE A O 1
ATOM 784 N N . VAL A 1 99 ? 9.261 7.731 -13.986 1.00 77.44 99 VAL A N 1
ATOM 785 C CA . VAL A 1 99 ? 10.440 7.195 -14.659 1.00 77.44 99 VAL A CA 1
ATOM 786 C C . VAL A 1 99 ? 11.581 8.202 -14.478 1.00 77.44 99 VAL A C 1
ATOM 788 O O . VAL A 1 99 ? 11.461 9.312 -15.006 1.00 77.44 99 VAL A O 1
ATOM 791 N N . PRO A 1 100 ? 12.658 7.877 -13.736 1.00 66.94 100 PRO A N 1
ATOM 792 C CA . PRO A 1 100 ? 13.878 8.679 -13.765 1.00 66.94 100 PRO A CA 1
ATOM 793 C C . PRO A 1 100 ? 14.388 8.818 -15.212 1.00 66.94 100 PRO A C 1
ATOM 795 O O . PRO A 1 100 ? 14.328 7.863 -15.985 1.00 66.94 100 PRO A O 1
ATOM 798 N N . LYS A 1 101 ? 14.798 10.037 -15.582 1.00 57.44 101 LYS A N 1
ATOM 799 C CA . LYS A 1 101 ? 15.334 10.365 -16.914 1.00 57.44 101 LYS A CA 1
ATOM 800 C C . LYS A 1 101 ? 16.720 9.781 -17.133 1.00 57.44 101 LYS A C 1
ATOM 802 O O . LYS A 1 101 ? 17.493 9.774 -16.151 1.00 57.44 101 LYS A O 1
#

pLDDT: mean 86.9, std 9.94, range [49.03, 96.75]

Sequence (101 aa):
YAALTDKDHLRVKASVDILLPPGYEGELPCLVFTMEREEGSYGYTTRSPDPVVNGTWTKVELECIPPPARDVHDRLICYVWHRTATPVLIDDLKLDVFVPK